Protein AF-A0A402AP35-F1 (afdb_monomer)

Organism: NCBI:txid2014872

Mean predicted aligned error: 3.05 Å

Nearest PDB structures (foldseek):
  5ie7-assembly1_B  TM=6.790E-01  e=6.588E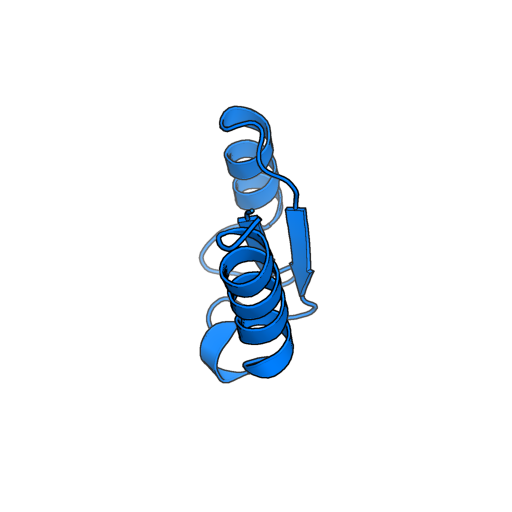-01  Clonostachys rosea
  5ie4-assembly1_B  TM=6.754E-01  e=1.067E+00  Clonostachys rosea
  2qjw-assembly2_D  TM=6.885E-01  e=3.002E+00  Xanthomonas campestris pv. campestris
  2qjw-assembly2_C  TM=6.856E-01  e=5.211E+00  Xanthomonas campestris pv. campestris
  6dg3-assembly1_L  TM=5.906E-01  e=4.864E+00  Lactiplantibacillus plantarum WCFS1

Secondary structure (DSSP, 8-state):
-EEEETT-SSS-HHHHHHHHHHTTPPEEEES--S-HHHHSHHHHHHHHHHHHHHTT-

pLDDT: mean 94.25, std 7.66, range [54.75, 98.38]

Structure (mmCIF, N/CA/C/O backbone):
data_AF-A0A402AP35-F1
#
_entry.id   AF-A0A402AP35-F1
#
loop_
_atom_site.group_PDB
_atom_site.id
_atom_site.type_symbol
_atom_site.label_atom_id
_atom_site.label_alt_id
_atom_site.label_comp_id
_atom_site.label_asym_id
_atom_site.label_entity_id
_atom_site.label_seq_id
_atom_site.pdbx_PDB_ins_code
_atom_site.Cartn_x
_atom_site.Cartn_y
_atom_site.Cartn_z
_atom_site.occupancy
_atom_site.B_iso_or_equiv
_atom_site.auth_seq_id
_atom_site.auth_comp_id
_atom_site.auth_asym_id
_atom_site.auth_atom_id
_atom_site.pdbx_PDB_model_num
ATOM 1 N N . MET A 1 1 ? -5.552 2.511 6.624 1.00 88.31 1 MET A N 1
ATOM 2 C CA . MET A 1 1 ? -4.454 1.761 5.982 1.00 88.31 1 MET A CA 1
ATOM 3 C C . MET A 1 1 ? -4.502 1.999 4.475 1.00 88.31 1 MET A C 1
ATOM 5 O O . MET A 1 1 ? -5.596 2.175 3.957 1.00 88.31 1 MET A O 1
ATOM 9 N N . TYR A 1 2 ? -3.347 2.016 3.807 1.00 95.31 2 TYR A N 1
ATOM 10 C CA . TYR A 1 2 ? -3.181 2.120 2.355 1.00 95.31 2 TYR A CA 1
ATOM 11 C C . TYR A 1 2 ? -2.322 0.944 1.849 1.00 95.31 2 TYR A C 1
ATOM 13 O O . TYR A 1 2 ? -1.301 0.641 2.467 1.00 95.31 2 TYR A O 1
ATOM 21 N N . LEU A 1 3 ? -2.728 0.279 0.764 1.00 96.56 3 LEU A N 1
ATOM 22 C CA . LEU A 1 3 ? -1.941 -0.777 0.116 1.00 96.56 3 LEU A CA 1
ATOM 23 C C . LEU A 1 3 ? -1.300 -0.212 -1.150 1.00 96.56 3 LEU A C 1
ATOM 25 O O . LEU A 1 3 ? -2.015 0.306 -2.002 1.00 96.56 3 LEU A O 1
ATOM 29 N N . ILE A 1 4 ? 0.022 -0.312 -1.242 1.00 97.56 4 ILE A N 1
ATOM 30 C CA . ILE A 1 4 ? 0.822 0.194 -2.354 1.00 97.56 4 ILE A CA 1
ATOM 31 C C . ILE A 1 4 ? 1.126 -0.948 -3.318 1.00 97.56 4 ILE A C 1
ATOM 33 O O . ILE A 1 4 ? 1.567 -2.019 -2.894 1.00 97.56 4 ILE A O 1
ATOM 37 N N . SER A 1 5 ? 0.903 -0.719 -4.608 1.00 97.81 5 SER A N 1
ATOM 38 C CA . SER A 1 5 ? 1.237 -1.674 -5.667 1.00 97.81 5 SER A CA 1
ATOM 39 C C . SER A 1 5 ? 2.619 -1.338 -6.241 1.00 97.81 5 SER A C 1
ATOM 41 O O . SER A 1 5 ? 2.747 -0.526 -7.151 1.00 97.81 5 SER A O 1
ATOM 43 N N . GLY A 1 6 ? 3.682 -1.961 -5.717 1.00 97.25 6 GLY A N 1
ATOM 44 C CA . GLY A 1 6 ? 5.080 -1.546 -5.950 1.00 97.25 6 GLY A CA 1
ATOM 45 C C . GLY A 1 6 ? 5.588 -1.634 -7.400 1.00 97.25 6 GLY A C 1
ATOM 46 O O . GLY A 1 6 ? 6.676 -1.156 -7.722 1.00 97.25 6 GLY A O 1
ATOM 47 N N . HIS A 1 7 ? 4.819 -2.236 -8.311 1.00 97.25 7 HIS A N 1
ATOM 48 C CA . HIS A 1 7 ? 5.115 -2.300 -9.746 1.00 97.25 7 HIS A CA 1
ATOM 49 C C . HIS A 1 7 ? 3.967 -1.775 -10.616 1.00 97.25 7 HIS A C 1
ATOM 51 O O . HIS A 1 7 ? 3.836 -2.167 -11.786 1.00 97.25 7 HIS A O 1
ATOM 57 N N . ASP A 1 8 ? 3.102 -0.930 -10.060 1.00 96.94 8 ASP A N 1
ATOM 58 C CA . ASP A 1 8 ? 2.036 -0.285 -10.811 1.00 96.94 8 ASP A CA 1
ATOM 59 C C . ASP A 1 8 ? 2.612 0.612 -11.932 1.00 96.94 8 ASP A C 1
ATOM 61 O O . ASP A 1 8 ? 3.669 1.234 -11.828 1.00 96.94 8 ASP A O 1
ATOM 65 N N . ARG A 1 9 ? 1.955 0.559 -13.093 1.00 96.25 9 ARG A N 1
ATOM 66 C CA . ARG A 1 9 ? 2.300 1.304 -14.316 1.00 96.25 9 ARG A CA 1
ATOM 67 C C . ARG A 1 9 ? 1.203 2.282 -14.730 1.00 96.25 9 ARG A C 1
ATOM 69 O O . ARG A 1 9 ? 1.403 3.056 -15.661 1.00 96.25 9 ARG A O 1
ATOM 76 N N . THR A 1 10 ? 0.053 2.218 -14.074 1.00 97.88 10 THR A N 1
ATOM 77 C CA . THR A 1 10 ? -1.090 3.107 -14.241 1.00 97.88 10 THR A CA 1
ATOM 78 C C . THR A 1 10 ? -1.024 4.215 -13.197 1.00 97.88 10 THR A C 1
ATOM 80 O O . THR A 1 10 ? -1.155 5.386 -13.545 1.00 97.88 10 THR A O 1
ATOM 83 N N . ILE A 1 11 ? -0.749 3.859 -11.941 1.00 96.75 11 ILE A N 1
ATOM 84 C CA . ILE A 1 11 ? -0.424 4.795 -10.863 1.00 96.75 11 ILE A CA 1
ATOM 85 C C . ILE A 1 11 ? 1.033 4.536 -10.480 1.00 96.75 11 ILE A C 1
ATOM 87 O O . ILE A 1 11 ? 1.433 3.393 -10.329 1.00 96.75 11 ILE A O 1
ATOM 91 N N . GLN A 1 12 ? 1.866 5.575 -10.417 1.00 97.38 12 GLN A N 1
ATOM 92 C CA . GLN A 1 12 ? 3.266 5.388 -10.022 1.00 97.38 12 GLN A CA 1
ATOM 93 C C . GLN A 1 12 ? 3.333 5.093 -8.514 1.00 97.38 12 GLN A C 1
ATOM 95 O O . GLN A 1 12 ? 2.688 5.829 -7.754 1.00 97.38 12 GLN A O 1
ATOM 100 N N . PRO A 1 13 ? 4.129 4.110 -8.056 1.00 97.69 13 PRO A N 1
ATOM 101 C CA . PRO A 1 13 ? 4.258 3.794 -6.6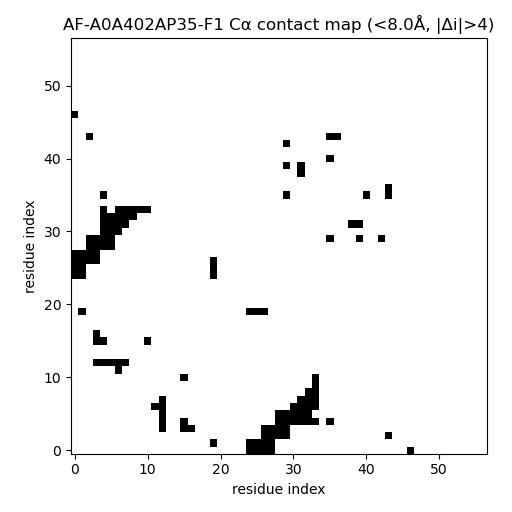32 1.00 97.69 13 PRO A CA 1
ATOM 102 C C . PRO A 1 13 ? 4.604 5.019 -5.772 1.00 97.69 13 PRO A C 1
ATOM 104 O O . PRO A 1 13 ? 4.067 5.205 -4.682 1.00 97.69 13 PRO A O 1
ATOM 107 N N . GLU A 1 14 ? 5.425 5.939 -6.279 1.00 98.00 14 GLU A N 1
ATOM 108 C CA . GLU A 1 14 ? 5.787 7.181 -5.589 1.00 98.00 14 GLU A CA 1
ATOM 109 C C . GLU A 1 14 ? 4.571 8.086 -5.337 1.00 98.00 14 GLU A C 1
ATOM 111 O O . GLU A 1 14 ? 4.490 8.754 -4.300 1.00 98.00 14 GLU A O 1
ATOM 116 N N . ALA A 1 15 ? 3.600 8.095 -6.255 1.00 98.19 15 ALA A N 1
ATOM 117 C CA . ALA A 1 15 ? 2.348 8.820 -6.078 1.00 98.19 15 ALA A CA 1
ATOM 118 C C . ALA A 1 15 ? 1.468 8.154 -5.007 1.00 98.19 15 ALA A C 1
ATOM 120 O O . ALA A 1 15 ? 0.868 8.854 -4.190 1.00 98.19 15 ALA A O 1
ATOM 121 N N . GLU A 1 16 ? 1.437 6.822 -4.952 1.00 98.12 16 GLU A N 1
ATOM 122 C CA . GLU A 1 16 ? 0.749 6.068 -3.897 1.00 98.12 16 GLU A CA 1
ATOM 123 C C . GLU A 1 16 ? 1.363 6.353 -2.517 1.00 98.12 16 GLU A C 1
ATOM 125 O O . GLU A 1 16 ? 0.639 6.694 -1.577 1.00 98.12 16 GLU A O 1
ATOM 130 N N . HIS A 1 17 ? 2.698 6.339 -2.4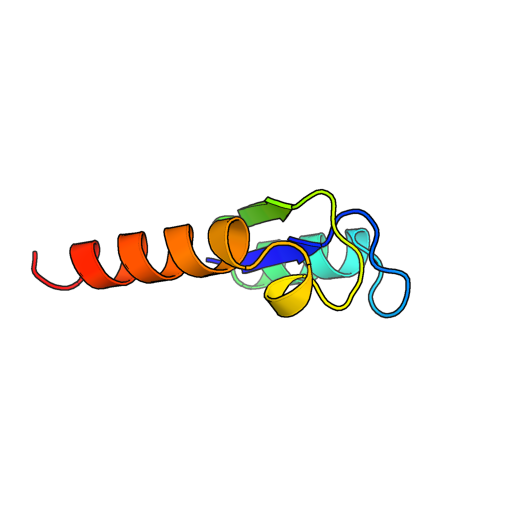04 1.00 98.25 17 HIS A N 1
ATOM 131 C CA . HIS A 1 17 ? 3.410 6.735 -1.184 1.00 98.25 17 HIS A CA 1
ATOM 132 C C . HIS A 1 17 ? 3.077 8.171 -0.764 1.00 98.25 17 HIS A C 1
ATOM 134 O O . HIS A 1 17 ? 2.811 8.431 0.415 1.00 98.25 17 HIS A O 1
ATOM 140 N N . PHE A 1 18 ? 3.070 9.114 -1.712 1.00 98.38 18 PHE A N 1
ATOM 141 C CA . PHE A 1 18 ? 2.704 10.503 -1.441 1.00 98.38 18 PHE A CA 1
ATOM 142 C C . PHE A 1 18 ? 1.278 10.614 -0.888 1.00 98.38 18 PHE A C 1
ATOM 144 O O . PHE A 1 18 ? 1.057 11.282 0.127 1.00 98.38 18 PHE A O 1
ATOM 151 N N . MET A 1 19 ? 0.316 9.935 -1.517 1.00 98.12 19 MET A N 1
ATOM 152 C CA . MET A 1 19 ? -1.082 9.947 -1.091 1.00 98.12 19 MET A CA 1
ATOM 153 C C . MET A 1 19 ? -1.261 9.316 0.289 1.00 98.12 19 MET A C 1
ATOM 155 O O . MET A 1 19 ? -1.921 9.911 1.142 1.00 98.12 19 MET A O 1
ATOM 159 N N . ALA A 1 20 ? -0.624 8.171 0.544 1.00 97.94 20 ALA A N 1
ATOM 160 C CA . ALA A 1 20 ? -0.673 7.508 1.841 1.00 97.94 20 ALA A CA 1
ATOM 161 C C . ALA A 1 20 ? -0.102 8.393 2.961 1.00 97.94 20 ALA A C 1
ATOM 163 O O . ALA A 1 20 ? -0.728 8.547 4.013 1.00 97.94 20 ALA A O 1
ATOM 164 N N . LYS A 1 21 ? 1.039 9.050 2.708 1.00 98.12 21 LYS A N 1
ATOM 165 C CA . LYS A 1 21 ? 1.647 10.005 3.645 1.00 98.12 21 LYS A CA 1
ATOM 166 C C . LYS A 1 21 ? 0.734 11.201 3.905 1.00 98.12 21 LYS A C 1
ATOM 168 O O . LYS A 1 21 ? 0.568 11.598 5.056 1.00 98.12 21 LYS A O 1
ATOM 173 N N . ARG A 1 22 ? 0.131 11.768 2.856 1.00 98.00 22 ARG A N 1
ATOM 174 C CA . ARG A 1 22 ? -0.753 12.940 2.954 1.00 98.00 22 ARG A CA 1
ATOM 175 C C . ARG A 1 22 ? -1.942 12.701 3.884 1.00 98.00 22 ARG A C 1
ATOM 177 O O . ARG A 1 22 ? -2.349 13.628 4.576 1.00 98.00 22 ARG A O 1
ATOM 184 N N . ILE A 1 23 ? -2.491 11.488 3.893 1.00 98.00 23 ILE A N 1
ATOM 185 C CA . ILE A 1 23 ? -3.637 11.127 4.740 1.00 98.00 23 ILE A CA 1
ATOM 186 C C . ILE A 1 23 ? -3.229 10.500 6.084 1.00 98.00 23 ILE A C 1
ATOM 188 O O . ILE A 1 23 ? -4.099 10.076 6.838 1.00 98.00 23 ILE A O 1
ATOM 192 N N . GLY A 1 24 ? -1.927 10.403 6.381 1.00 97.19 24 GLY A N 1
ATOM 193 C CA . GLY A 1 24 ? -1.428 9.773 7.608 1.00 97.19 24 GLY A CA 1
ATOM 194 C C . GLY A 1 24 ? -1.746 8.277 7.711 1.00 97.19 24 GLY A C 1
ATOM 195 O O . GLY A 1 24 ? -1.933 7.762 8.811 1.00 97.19 24 GLY A O 1
ATOM 196 N N . ALA A 1 25 ? -1.857 7.568 6.584 1.00 96.94 25 ALA A N 1
ATOM 197 C CA . ALA A 1 25 ? -2.192 6.149 6.589 1.00 96.94 25 ALA A CA 1
ATOM 198 C C . ALA A 1 25 ? -0.978 5.270 6.917 1.00 96.94 25 ALA A C 1
ATOM 200 O O . ALA A 1 25 ? 0.114 5.468 6.391 1.00 96.94 25 ALA A O 1
ATOM 201 N N . THR A 1 26 ? -1.205 4.211 7.696 1.00 94.38 26 THR A N 1
ATOM 202 C CA . THR A 1 26 ? -0.305 3.051 7.737 1.00 94.38 26 THR A CA 1
ATOM 203 C C . THR A 1 26 ? -0.252 2.395 6.359 1.00 94.38 26 THR A C 1
ATOM 205 O O . THR A 1 26 ? -1.310 2.117 5.784 1.00 94.38 26 THR A O 1
ATOM 208 N N . THR A 1 27 ? 0.950 2.138 5.846 1.00 95.38 27 THR A N 1
ATOM 209 C CA . THR A 1 27 ? 1.174 1.536 4.526 1.00 95.38 27 THR A CA 1
ATOM 210 C C . THR A 1 27 ? 1.541 0.057 4.622 1.00 95.38 27 THR A C 1
ATOM 212 O O . THR A 1 27 ? 2.232 -0.361 5.549 1.00 95.38 27 THR A O 1
ATOM 215 N N . ARG A 1 28 ? 1.112 -0.727 3.631 1.00 95.56 28 ARG A N 1
ATOM 216 C CA . ARG A 1 28 ? 1.733 -2.004 3.243 1.00 95.56 28 ARG A CA 1
ATOM 217 C C . ARG A 1 28 ? 2.030 -1.959 1.753 1.00 95.56 28 ARG A C 1
ATOM 219 O O . ARG A 1 28 ? 1.351 -1.234 1.033 1.00 95.56 28 ARG A O 1
ATOM 226 N N . GLU A 1 29 ? 3.009 -2.725 1.302 1.00 95.69 29 GLU A N 1
ATOM 227 C CA . GLU A 1 29 ? 3.407 -2.763 -0.103 1.00 95.69 29 GLU A CA 1
ATOM 228 C C . GLU A 1 29 ? 3.378 -4.202 -0.612 1.00 95.69 29 GLU A C 1
ATOM 230 O O . GLU A 1 29 ? 3.899 -5.102 0.045 1.00 95.69 29 GLU A O 1
ATOM 235 N N . ALA A 1 30 ? 2.740 -4.394 -1.763 1.00 95.56 30 ALA A N 1
ATOM 236 C CA . ALA A 1 30 ? 2.639 -5.661 -2.473 1.00 95.56 30 ALA A CA 1
ATOM 237 C C . ALA A 1 30 ? 3.504 -5.602 -3.735 1.00 95.56 30 ALA A C 1
ATOM 239 O O . ALA A 1 30 ? 3.468 -4.604 -4.465 1.00 95.56 30 ALA A O 1
ATOM 240 N N . THR A 1 31 ? 4.216 -6.683 -4.061 1.00 95.56 31 THR A N 1
ATOM 241 C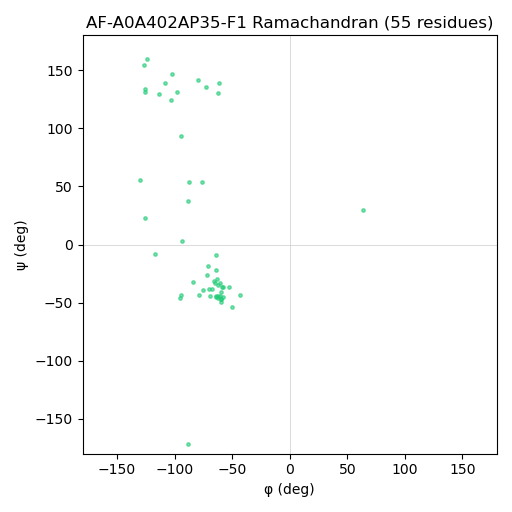 CA . THR A 1 31 ? 5.035 -6.818 -5.286 1.00 95.56 31 THR A CA 1
ATOM 242 C C . THR A 1 31 ? 4.163 -7.075 -6.522 1.00 95.56 31 THR A C 1
ATOM 244 O O . THR A 1 31 ? 4.344 -8.013 -7.298 1.00 95.56 31 THR A O 1
ATOM 247 N N . SER A 1 32 ? 3.186 -6.197 -6.727 1.00 96.06 32 SER A N 1
ATOM 248 C CA . SER A 1 32 ? 2.099 -6.331 -7.688 1.00 96.06 32 SER A CA 1
ATOM 249 C C . SER A 1 32 ? 2.040 -5.141 -8.646 1.00 96.06 32 SER A C 1
ATOM 251 O O . SER A 1 32 ? 2.575 -4.065 -8.379 1.00 96.06 32 SER A O 1
ATOM 253 N N . ARG A 1 33 ? 1.394 -5.347 -9.798 1.00 95.25 33 ARG A N 1
ATOM 254 C CA . ARG A 1 33 ? 1.013 -4.265 -10.723 1.00 95.25 33 ARG A CA 1
ATOM 255 C C . ARG A 1 33 ? -0.371 -3.725 -10.342 1.00 95.25 33 ARG A C 1
ATOM 257 O O . AR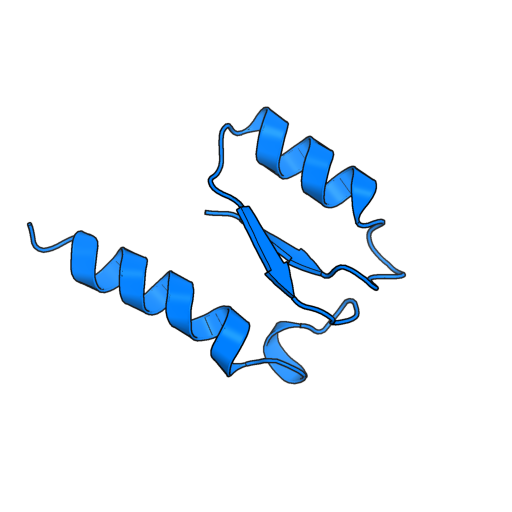G A 1 33 ? -0.960 -4.182 -9.372 1.00 95.25 33 ARG A O 1
ATOM 264 N N . HIS A 1 34 ? -0.936 -2.855 -11.178 1.00 96.62 34 HIS A N 1
ATOM 265 C CA . HIS A 1 34 ? -2.214 -2.170 -10.945 1.00 96.62 34 HIS A CA 1
ATOM 266 C C . HIS A 1 34 ? -3.357 -3.037 -10.380 1.00 96.62 34 HIS A C 1
ATOM 268 O O . HIS A 1 34 ? -4.070 -2.636 -9.467 1.00 96.62 34 HIS A O 1
ATOM 274 N N . ALA A 1 35 ? -3.536 -4.257 -10.896 1.00 96.56 35 ALA A N 1
ATOM 275 C CA . ALA A 1 35 ? -4.587 -5.171 -10.448 1.00 96.56 35 ALA A CA 1
ATOM 276 C C . ALA A 1 35 ? -4.143 -6.045 -9.254 1.00 96.56 35 ALA A C 1
ATOM 278 O O . ALA A 1 35 ? -4.227 -7.281 -9.299 1.00 96.56 35 ALA A O 1
ATOM 279 N N . SER A 1 36 ? -3.661 -5.419 -8.180 1.00 96.62 36 SER A N 1
ATOM 280 C CA . SER A 1 36 ? -3.267 -6.109 -6.946 1.00 96.62 36 SER A CA 1
ATOM 281 C C . SER A 1 36 ? -4.402 -6.920 -6.293 1.00 96.62 36 SER A C 1
ATOM 283 O O . SER A 1 36 ? -4.126 -8.058 -5.910 1.00 96.62 36 SER A O 1
ATOM 285 N N . PRO A 1 37 ? -5.692 -6.498 -6.301 1.00 95.62 37 PRO A N 1
ATOM 286 C CA . PRO A 1 37 ? -6.788 -7.311 -5.753 1.00 95.62 37 PRO A CA 1
ATOM 287 C C . PRO A 1 37 ? -7.030 -8.631 -6.494 1.00 95.62 37 PRO A C 1
ATOM 289 O O . PRO A 1 37 ? -7.625 -9.546 -5.934 1.00 95.62 37 PRO A O 1
ATOM 292 N N . VAL A 1 38 ? -6.590 -8.731 -7.752 1.00 97.12 38 VAL A N 1
ATOM 293 C CA . VAL A 1 38 ? -6.751 -9.935 -8.582 1.00 97.12 38 VAL A CA 1
ATOM 294 C C . VAL A 1 38 ? -5.519 -10.831 -8.495 1.00 97.12 38 VAL A C 1
ATOM 296 O O . VAL A 1 38 ? -5.644 -12.046 -8.392 1.00 97.12 38 VAL A O 1
ATOM 299 N N . SER A 1 39 ? -4.326 -10.235 -8.555 1.00 96.56 39 SER A N 1
ATOM 300 C CA . SER A 1 39 ? -3.059 -10.978 -8.597 1.00 96.56 39 SER A CA 1
ATOM 301 C C . SER A 1 39 ? -2.549 -11.396 -7.217 1.00 96.56 39 SER A C 1
ATOM 303 O O . SER A 1 39 ? -1.948 -12.458 -7.097 1.00 96.56 39 SER A O 1
ATOM 305 N N . HIS A 1 40 ? -2.814 -10.588 -6.187 1.00 96.38 40 HIS A N 1
ATOM 306 C CA . HIS A 1 40 ? -2.373 -10.802 -4.806 1.00 96.38 40 HIS A CA 1
ATOM 307 C C . HIS A 1 40 ? -3.565 -10.658 -3.837 1.00 96.38 40 HIS A C 1
ATOM 309 O O . HIS A 1 40 ? -3.535 -9.848 -2.908 1.00 96.38 40 HIS A O 1
ATOM 315 N N . PRO A 1 41 ? -4.654 -11.428 -4.038 1.00 96.38 41 PRO A N 1
ATOM 316 C CA . PRO A 1 41 ? -5.903 -11.249 -3.296 1.00 96.38 41 PRO A CA 1
ATOM 317 C C . PRO A 1 41 ? -5.730 -11.431 -1.783 1.00 96.38 41 PRO A C 1
ATOM 319 O O . PRO A 1 41 ? -6.397 -10.754 -1.005 1.00 96.38 41 PRO A O 1
ATOM 322 N N . TYR A 1 42 ? -4.819 -12.309 -1.350 1.00 95.69 42 TYR A N 1
ATOM 323 C CA . TYR A 1 42 ? -4.544 -12.534 0.071 1.00 95.69 42 TYR A CA 1
ATOM 324 C C . TYR A 1 42 ? -3.844 -11.341 0.731 1.00 95.69 42 TYR A C 1
ATOM 326 O O . TYR A 1 42 ? -4.274 -10.918 1.801 1.00 95.69 42 TYR A O 1
ATOM 334 N N . GLU A 1 43 ? -2.839 -10.755 0.073 1.00 94.12 43 GLU A N 1
ATOM 335 C CA . GLU A 1 43 ? -2.127 -9.563 0.568 1.00 94.12 43 GLU A CA 1
ATOM 336 C C . GLU A 1 43 ? -3.055 -8.348 0.683 1.00 94.12 43 GLU A C 1
ATOM 338 O O . GLU A 1 43 ? -2.877 -7.494 1.550 1.00 94.12 43 GLU A O 1
ATOM 343 N N . VAL A 1 44 ? -4.084 -8.291 -0.166 1.00 95.88 44 VAL A N 1
ATOM 344 C CA . VAL A 1 44 ? -5.124 -7.257 -0.118 1.00 95.88 44 VAL A CA 1
ATOM 345 C C . VAL A 1 44 ? -6.149 -7.541 0.984 1.00 95.88 44 VAL A C 1
ATOM 347 O O . VAL A 1 44 ? -6.552 -6.626 1.703 1.00 95.88 44 VAL A O 1
ATOM 350 N N . ALA A 1 45 ? -6.588 -8.793 1.135 1.00 96.44 45 ALA A N 1
ATOM 351 C CA . ALA A 1 45 ? -7.647 -9.162 2.073 1.00 96.44 45 ALA A CA 1
ATOM 352 C C . ALA A 1 45 ? -7.185 -9.182 3.537 1.00 96.44 45 ALA A C 1
ATOM 354 O O . ALA A 1 45 ? -7.931 -8.758 4.421 1.00 96.44 45 ALA A O 1
ATOM 355 N N . GLU A 1 46 ? -5.971 -9.661 3.809 1.00 94.31 46 GLU A N 1
ATOM 356 C CA . GLU A 1 46 ? -5.414 -9.771 5.160 1.00 94.31 46 GLU A CA 1
ATOM 357 C C . GLU A 1 46 ? -5.524 -8.468 5.976 1.00 94.31 46 GLU A C 1
ATOM 359 O O . GLU A 1 46 ? -6.140 -8.498 7.047 1.00 94.31 46 GLU A O 1
ATOM 364 N N . PRO A 1 47 ? -5.039 -7.311 5.495 1.00 92.25 47 PRO A N 1
ATOM 365 C CA . PRO A 1 47 ? -5.132 -6.071 6.255 1.00 92.25 47 PRO A CA 1
ATOM 366 C C . PRO A 1 47 ? -6.564 -5.571 6.472 1.00 92.25 47 PRO A C 1
ATOM 368 O O . PRO A 1 47 ? -6.852 -4.950 7.497 1.00 92.25 47 PRO A O 1
ATOM 371 N N . ILE A 1 48 ? -7.477 -5.840 5.533 1.00 93.50 48 ILE A N 1
ATOM 372 C CA . ILE A 1 48 ? -8.901 -5.514 5.692 1.00 93.50 48 ILE A CA 1
ATOM 373 C C . ILE A 1 48 ? -9.480 -6.333 6.849 1.00 93.50 48 ILE A C 1
ATOM 375 O O . ILE A 1 48 ? -10.170 -5.792 7.713 1.00 93.50 48 ILE A O 1
ATOM 379 N N . LEU A 1 49 ? -9.163 -7.629 6.901 1.00 94.81 49 LEU A N 1
ATOM 380 C CA . LEU A 1 49 ? -9.609 -8.519 7.968 1.00 94.81 49 LEU A CA 1
ATOM 381 C C . LEU A 1 49 ? -8.977 -8.169 9.321 1.00 94.81 49 LEU A C 1
ATOM 383 O O . LEU A 1 49 ? -9.653 -8.247 10.345 1.00 94.81 49 LEU A O 1
ATOM 387 N N . GLU A 1 50 ? -7.702 -7.780 9.351 1.00 91.94 50 GLU A N 1
ATOM 388 C CA . GLU A 1 50 ? -7.048 -7.284 10.566 1.00 91.94 50 GLU A CA 1
ATOM 389 C C . GLU A 1 50 ? -7.748 -6.042 11.116 1.00 91.94 50 GLU A C 1
ATOM 391 O O . GLU A 1 50 ? -8.096 -6.011 12.298 1.00 91.94 50 GLU A O 1
ATOM 396 N N . ALA A 1 51 ? -8.012 -5.054 10.256 1.00 91.00 51 ALA A N 1
ATOM 397 C CA . ALA A 1 51 ? -8.739 -3.854 10.640 1.00 91.00 51 ALA A CA 1
ATOM 398 C C . ALA A 1 51 ? -10.144 -4.201 11.150 1.00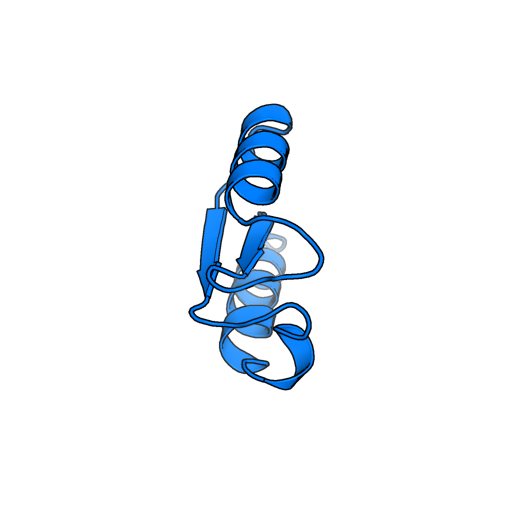 91.00 51 ALA A C 1
ATOM 400 O O . ALA A 1 51 ? -10.523 -3.753 12.228 1.00 91.00 51 ALA A O 1
ATOM 401 N N . ALA A 1 52 ? -10.883 -5.058 10.437 1.00 94.12 52 ALA A N 1
ATOM 402 C CA . ALA A 1 52 ? -12.226 -5.482 10.827 1.00 94.12 52 ALA A CA 1
ATOM 403 C C . ALA A 1 52 ? -12.256 -6.181 12.196 1.00 94.12 52 ALA A C 1
ATOM 405 O O . ALA A 1 52 ? -13.132 -5.905 13.013 1.00 94.12 52 ALA A O 1
ATOM 406 N N . ARG A 1 53 ? -11.274 -7.045 12.489 1.00 94.00 53 ARG A N 1
ATOM 407 C CA . ARG A 1 53 ? -11.134 -7.677 13.812 1.00 94.00 53 ARG A CA 1
ATOM 408 C C . ARG A 1 53 ? -10.822 -6.665 14.915 1.00 94.00 53 ARG A C 1
ATOM 410 O O . ARG A 1 53 ? -11.268 -6.849 16.043 1.00 94.00 53 ARG A O 1
ATOM 417 N N . GLY A 1 54 ? -10.076 -5.608 14.596 1.00 87.31 54 GLY A N 1
ATOM 418 C CA . GLY A 1 54 ? -9.744 -4.529 15.526 1.00 87.31 54 GLY A CA 1
ATOM 419 C C . GLY A 1 54 ? -10.918 -3.616 15.896 1.00 87.31 54 GLY A C 1
ATOM 420 O O . GLY A 1 54 ? -10.832 -2.945 16.917 1.00 87.31 54 GLY A O 1
ATOM 421 N N . ILE A 1 55 ? -12.007 -3.604 15.114 1.00 77.12 55 ILE A N 1
ATOM 422 C CA . ILE A 1 55 ? -13.187 -2.750 15.360 1.00 77.12 55 ILE A CA 1
ATOM 423 C C . ILE A 1 55 ? -14.011 -3.227 16.574 1.00 77.12 55 ILE A C 1
ATOM 425 O O . ILE A 1 55 ? -14.655 -2.410 17.220 1.00 77.12 55 ILE A O 1
ATOM 429 N N . ASN A 1 56 ? -13.970 -4.517 16.929 1.00 61.75 56 ASN A N 1
ATOM 430 C CA . ASN A 1 56 ? -14.710 -5.082 18.072 1.00 61.75 56 ASN A CA 1
ATOM 431 C C . ASN A 1 56 ? -13.929 -5.021 19.407 1.00 61.75 56 ASN A C 1
ATOM 433 O O . ASN A 1 56 ? -13.987 -5.968 20.195 1.00 61.75 56 ASN A O 1
ATOM 437 N N . ARG A 1 57 ? -13.169 -3.951 19.659 1.00 54.75 57 ARG A N 1
ATOM 438 C CA . ARG A 1 57 ? -12.436 -3.738 20.920 1.00 54.75 57 ARG A CA 1
ATOM 439 C C . ARG A 1 57 ? -12.947 -2.543 21.702 1.00 54.75 57 ARG A C 1
ATOM 441 O O . ARG A 1 57 ? -13.262 -1.518 21.064 1.00 54.75 57 ARG A O 1
#

Sequence (57 aa):
MYLISGHDRTIQPEAEHFMAKRIGATTREATSRHASPVSHPYEVAEPILEAARGINR

Radius of gyration: 11.89 Å; Cα contacts (8 Å, |Δi|>4): 63; chains: 1; bounding box: 20×26×35 Å

Solvent-accessible surface area (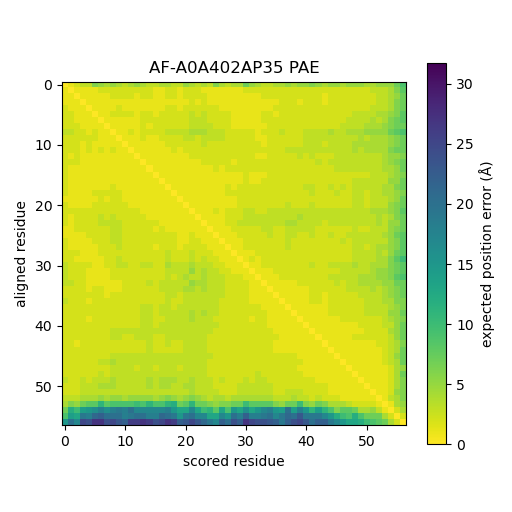backbone atoms only — not comparable to full-atom values): 3363 Å² total; per-residue (Å²): 113,39,82,36,34,68,54,21,83,84,54,52,41,70,56,49,52,50,53,29,57,73,71,71,38,57,74,48,76,41,99,26,39,76,61,31,70,74,77,40,42,64,77,54,45,51,58,54,52,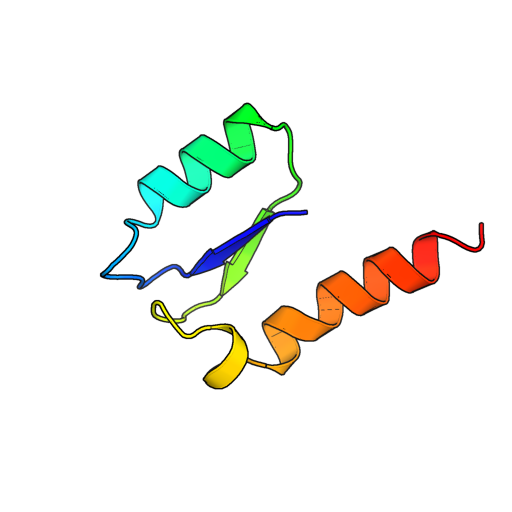52,53,58,63,59,66,82,112

Foldseek 3Di:
DAEA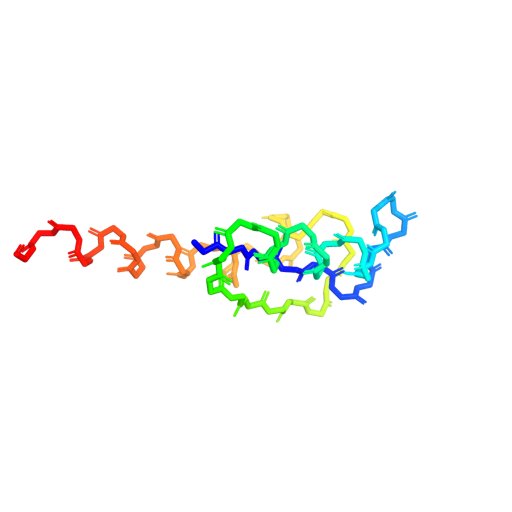ECAEPPDHSVNSVVVCVVVVHDYDYDPHYPPCCVPVVPVVVVVVVVVVVVVVD